Protein AF-A0A1Y3EEP0-F1 (afdb_monomer_lite)

Sequence (96 aa):
MEDALMMERTPTTVPVPAYNAAEPRLWFELLEVFFEYRNVVDESTKLYMAVSAMPDEAISEFRDILIAAVFLRNPFTTFRLLYLRRILRANKQRTQ

InterPro domains:
  IPR055469 Domain of unknown function DUF7041 [PF23055] (16-95)

pLDDT: mean 88.51, std 14.93, range [47.75, 98.25]

Structure (mmCIF, N/CA/C/O backbone):
data_AF-A0A1Y3EEP0-F1
#
_entry.id   AF-A0A1Y3EEP0-F1
#
loop_
_atom_site.group_PDB
_atom_site.id
_atom_site.type_symbol
_atom_site.label_atom_id
_atom_site.label_alt_id
_atom_site.label_comp_id
_atom_site.label_asym_id
_atom_site.label_entity_id
_atom_site.label_seq_id
_atom_site.pdbx_PDB_ins_code
_atom_site.Cartn_x
_atom_site.Cartn_y
_atom_site.Cartn_z
_atom_site.occupancy
_atom_site.B_iso_or_equiv
_atom_site.auth_seq_id
_atom_site.auth_comp_id
_atom_site.auth_asym_id
_atom_site.auth_atom_id
_atom_site.pdbx_PDB_model_num
ATOM 1 N N . MET A 1 1 ? 5.850 -28.078 -43.213 1.00 50.28 1 MET A N 1
ATOM 2 C CA . MET A 1 1 ? 7.045 -27.382 -42.713 1.00 50.28 1 MET A CA 1
ATOM 3 C C . MET A 1 1 ? 6.523 -26.098 -42.105 1.00 50.28 1 MET A C 1
ATOM 5 O O . MET A 1 1 ? 5.995 -25.292 -42.847 1.00 50.28 1 MET A O 1
ATOM 9 N N . GLU A 1 2 ? 6.495 -26.070 -40.772 1.00 52.38 2 GLU A N 1
ATOM 10 C CA . GLU A 1 2 ? 6.474 -24.877 -39.908 1.00 52.38 2 GLU A CA 1
ATOM 11 C C . GLU A 1 2 ? 5.426 -23.783 -40.181 1.00 52.38 2 GLU A C 1
ATOM 13 O O . GLU A 1 2 ? 5.767 -22.708 -40.633 1.00 52.38 2 GLU A O 1
ATOM 18 N N . ASP A 1 3 ? 4.168 -24.023 -39.801 1.00 47.75 3 ASP A N 1
ATOM 19 C CA . ASP A 1 3 ? 3.201 -22.940 -39.506 1.00 47.75 3 ASP A CA 1
ATOM 20 C C . ASP A 1 3 ? 2.294 -23.323 -38.316 1.00 47.75 3 ASP A C 1
ATOM 22 O O . ASP A 1 3 ? 1.122 -22.963 -38.212 1.00 47.75 3 ASP A O 1
ATOM 26 N N . ALA A 1 4 ? 2.834 -24.129 -37.397 1.00 53.75 4 ALA A N 1
ATOM 27 C CA . ALA A 1 4 ? 2.156 -24.517 -36.169 1.00 53.75 4 ALA A CA 1
ATOM 28 C C . ALA A 1 4 ? 2.651 -23.640 -35.011 1.00 53.75 4 ALA A C 1
ATOM 30 O O . ALA A 1 4 ? 3.812 -23.716 -34.620 1.00 53.75 4 ALA A O 1
ATOM 31 N N . LEU A 1 5 ? 1.726 -22.873 -34.432 1.00 53.66 5 LEU A N 1
ATOM 32 C CA . LEU A 1 5 ? 1.846 -22.205 -33.133 1.00 53.66 5 LEU A CA 1
ATOM 33 C C . LEU A 1 5 ? 2.883 -21.071 -33.028 1.00 53.66 5 LEU A C 1
ATOM 35 O O . LEU A 1 5 ? 3.692 -21.032 -32.103 1.00 53.66 5 LEU A O 1
ATOM 39 N N . MET A 1 6 ? 2.700 -20.008 -33.807 1.00 57.16 6 MET A N 1
ATOM 40 C CA . MET A 1 6 ? 2.804 -18.684 -33.185 1.00 57.16 6 MET A CA 1
ATOM 41 C C . MET A 1 6 ? 1.490 -18.434 -32.434 1.00 57.16 6 MET A C 1
ATOM 43 O O . MET A 1 6 ? 0.636 -17.672 -32.874 1.00 57.16 6 MET A O 1
ATOM 47 N N . MET A 1 7 ? 1.283 -19.138 -31.311 1.00 58.75 7 MET A N 1
ATOM 48 C CA . MET A 1 7 ? 0.381 -18.621 -30.284 1.00 58.75 7 MET A CA 1
ATOM 49 C C . MET A 1 7 ? 1.006 -17.296 -29.866 1.00 58.75 7 MET A C 1
ATOM 51 O O . MET A 1 7 ? 1.969 -17.286 -29.096 1.00 58.75 7 MET A O 1
ATOM 55 N N . GLU A 1 8 ? 0.505 -16.191 -30.417 1.00 50.84 8 GLU A N 1
ATOM 56 C CA . GLU A 1 8 ? 0.702 -14.881 -29.825 1.00 50.84 8 GLU A CA 1
ATOM 57 C C . GLU A 1 8 ? 0.304 -15.030 -28.359 1.00 50.84 8 GLU A C 1
ATOM 59 O O . GLU A 1 8 ? -0.873 -15.144 -28.015 1.00 50.84 8 GLU A O 1
ATOM 64 N N . ARG A 1 9 ? 1.299 -15.125 -27.474 1.00 56.09 9 ARG A N 1
ATOM 65 C CA . ARG A 1 9 ? 1.067 -14.959 -26.050 1.00 56.09 9 ARG A CA 1
ATOM 66 C C . ARG A 1 9 ? 0.684 -13.499 -25.907 1.00 56.09 9 ARG A C 1
ATOM 68 O O . ARG A 1 9 ? 1.557 -12.661 -25.698 1.00 56.09 9 ARG A O 1
ATOM 75 N N . THR A 1 10 ? -0.601 -13.184 -26.065 1.00 54.22 10 THR A N 1
ATOM 76 C CA . THR A 1 10 ? -1.145 -11.919 -25.583 1.00 54.22 10 THR A CA 1
ATOM 77 C C . THR A 1 10 ? -0.620 -11.777 -24.162 1.00 54.22 10 THR A C 1
ATOM 79 O O . THR A 1 10 ? -0.862 -12.696 -23.369 1.00 54.22 10 THR A O 1
ATOM 82 N N . PRO A 1 11 ? 0.169 -10.736 -23.841 1.00 59.09 11 PRO A N 1
ATOM 83 C CA . PRO A 1 11 ? 0.700 -10.580 -22.502 1.00 59.09 11 PRO A CA 1
ATOM 84 C C . PRO A 1 11 ? -0.491 -10.594 -21.556 1.00 59.09 11 PRO A C 1
ATOM 86 O O . PRO A 1 11 ? -1.309 -9.679 -21.597 1.00 59.09 11 PRO A O 1
ATOM 89 N N . THR A 1 12 ? -0.650 -11.657 -20.767 1.00 59.84 12 THR A N 1
ATOM 90 C CA . THR A 1 12 ? -1.724 -11.712 -19.784 1.00 59.84 12 THR A CA 1
ATOM 91 C C . THR A 1 12 ? -1.427 -10.603 -18.790 1.00 59.84 12 THR A C 1
ATOM 93 O O . THR A 1 12 ? -0.508 -10.703 -17.974 1.00 59.84 12 THR A O 1
ATOM 96 N N . THR A 1 13 ? -2.133 -9.484 -18.915 1.00 74.94 13 THR A N 1
ATOM 97 C CA . THR A 1 13 ? -2.005 -8.355 -18.007 1.00 74.94 13 THR A CA 1
ATOM 98 C C . THR A 1 13 ? -2.587 -8.793 -16.677 1.00 74.94 13 THR A C 1
ATOM 100 O O . THR A 1 13 ? -3.794 -8.754 -16.467 1.00 74.94 13 THR A O 1
ATOM 103 N N . VAL A 1 14 ? -1.722 -9.267 -15.783 1.00 83.38 14 VAL A N 1
ATOM 104 C CA . VAL A 1 14 ? -2.098 -9.506 -14.391 1.00 83.38 14 VAL A CA 1
ATOM 105 C C . VAL A 1 14 ? -2.497 -8.150 -13.798 1.00 83.38 14 VAL A C 1
ATOM 107 O O . VAL A 1 14 ? -1.682 -7.223 -13.852 1.00 83.38 14 VAL A O 1
ATOM 110 N N . PRO A 1 15 ? -3.738 -7.983 -13.309 1.00 91.62 15 PRO A N 1
ATOM 111 C CA . PRO A 1 15 ? -4.165 -6.741 -12.681 1.00 91.62 15 PRO A CA 1
ATOM 112 C C . PRO A 1 15 ? -3.521 -6.588 -11.300 1.00 91.62 15 PRO A C 1
ATOM 114 O O . PRO A 1 15 ? -3.083 -7.567 -10.693 1.00 91.62 15 PRO A O 1
ATOM 117 N N . VAL A 1 16 ? -3.498 -5.358 -10.782 1.00 95.50 16 VAL A N 1
ATOM 118 C CA . VAL A 1 16 ? -3.107 -5.115 -9.388 1.00 95.50 16 VAL A CA 1
ATOM 119 C C . VAL A 1 16 ? -4.093 -5.853 -8.464 1.00 95.50 16 VAL A C 1
ATOM 121 O O . VAL A 1 16 ? -5.303 -5.747 -8.678 1.00 95.50 16 VAL A O 1
ATOM 124 N N . PRO A 1 17 ? -3.616 -6.598 -7.450 1.00 97.00 17 PRO A N 1
ATOM 125 C CA . PRO A 1 17 ? -4.472 -7.242 -6.459 1.00 97.00 17 PRO A CA 1
ATOM 126 C C . PRO A 1 17 ? -5.469 -6.271 -5.813 1.00 97.00 17 PRO A C 1
ATOM 128 O O . PRO A 1 17 ? -5.080 -5.263 -5.220 1.00 97.00 17 PRO A O 1
ATOM 131 N N . ALA A 1 18 ? -6.757 -6.605 -5.902 1.00 96.62 18 ALA A N 1
ATOM 132 C CA . ALA A 1 18 ? -7.833 -5.807 -5.325 1.00 96.62 18 ALA A CA 1
ATOM 133 C C . ALA A 1 18 ? -7.695 -5.698 -3.800 1.00 96.62 18 ALA A C 1
ATOM 135 O O . ALA A 1 18 ? -7.348 -6.672 -3.125 1.00 96.62 18 ALA A O 1
ATOM 136 N N . TYR A 1 19 ? -7.987 -4.514 -3.260 1.00 97.38 19 TYR A N 1
ATOM 137 C CA . TYR A 1 19 ? -7.927 -4.260 -1.827 1.00 97.38 19 TYR A CA 1
ATOM 138 C C . TYR A 1 19 ? -8.903 -5.142 -1.036 1.00 97.38 19 TYR A C 1
ATOM 140 O O . TYR A 1 19 ? -10.080 -5.253 -1.373 1.00 97.38 19 TYR A O 1
ATOM 148 N N . ASN A 1 20 ? -8.409 -5.743 0.052 1.00 95.19 20 ASN A N 1
ATOM 149 C CA . ASN A 1 20 ? -9.201 -6.564 0.965 1.00 95.19 20 ASN A CA 1
ATOM 150 C C . ASN A 1 20 ? -9.006 -6.097 2.417 1.00 95.19 20 ASN A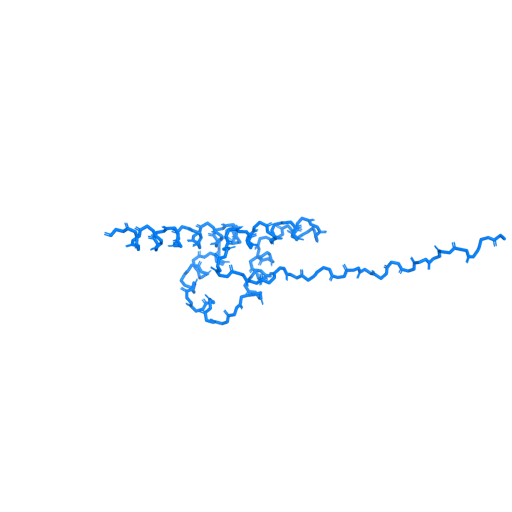 C 1
ATOM 152 O O . ASN A 1 20 ? -8.030 -6.456 3.078 1.00 95.19 20 ASN A O 1
ATOM 156 N N . ALA A 1 21 ? -9.968 -5.321 2.924 1.00 93.19 21 ALA A N 1
ATOM 157 C CA . ALA A 1 21 ? -9.974 -4.829 4.302 1.00 93.19 21 ALA A CA 1
ATOM 158 C C . ALA A 1 21 ? -10.168 -5.937 5.356 1.00 93.19 21 ALA A C 1
ATOM 160 O O . ALA A 1 21 ? -9.753 -5.766 6.503 1.00 93.19 21 ALA A O 1
ATOM 161 N N . ALA A 1 22 ? -10.793 -7.062 4.990 1.00 93.25 22 ALA A N 1
ATOM 162 C CA . ALA A 1 22 ? -11.031 -8.176 5.907 1.00 93.25 22 ALA A CA 1
ATOM 163 C C . ALA A 1 22 ? -9.750 -8.982 6.168 1.00 93.25 22 ALA A C 1
ATOM 165 O O . ALA A 1 22 ? -9.517 -9.420 7.294 1.00 93.25 22 ALA A O 1
ATOM 166 N N . GLU A 1 23 ? -8.877 -9.103 5.161 1.00 95.25 23 GLU A N 1
ATOM 167 C CA . GLU A 1 23 ? -7.580 -9.780 5.287 1.00 95.25 23 GLU A CA 1
ATOM 168 C C . GLU A 1 23 ? -6.407 -8.928 4.773 1.00 95.25 23 GLU A C 1
ATOM 170 O O . GLU A 1 23 ? -5.743 -9.280 3.793 1.00 95.25 23 GLU A O 1
ATOM 175 N N . PRO A 1 24 ? -6.059 -7.819 5.452 1.00 94.88 24 PRO A N 1
ATOM 176 C CA . PRO A 1 24 ? -5.091 -6.878 4.897 1.00 94.88 24 PRO A CA 1
ATOM 177 C C . PRO A 1 24 ? -3.672 -7.438 4.817 1.00 94.88 24 PRO A C 1
ATOM 179 O O . PRO A 1 24 ? -2.904 -7.058 3.941 1.00 94.88 24 PRO A O 1
ATOM 182 N N . ARG A 1 25 ? -3.318 -8.374 5.710 1.00 95.81 25 ARG A N 1
ATOM 183 C CA . ARG A 1 25 ? -2.038 -9.096 5.640 1.00 95.81 25 ARG A CA 1
ATOM 184 C C . ARG A 1 25 ? -1.922 -9.874 4.333 1.00 95.81 25 ARG A C 1
ATOM 186 O O . ARG A 1 25 ? -0.927 -9.709 3.642 1.00 95.81 25 ARG A O 1
ATOM 193 N N . LEU A 1 26 ? -2.947 -10.662 3.996 1.00 96.69 26 LEU A N 1
ATOM 194 C CA . LEU A 1 26 ? -2.984 -11.435 2.757 1.00 96.69 26 LEU A CA 1
ATOM 195 C C . LEU A 1 26 ? -2.909 -10.513 1.539 1.00 96.69 26 LEU A C 1
ATOM 197 O O . LEU A 1 26 ? -2.125 -10.772 0.632 1.00 96.69 26 LEU A O 1
ATOM 201 N N . TRP A 1 27 ? -3.666 -9.413 1.545 1.00 97.75 27 TRP A N 1
ATOM 202 C CA . TRP A 1 27 ? -3.626 -8.431 0.462 1.00 97.75 27 TRP A CA 1
ATOM 203 C C . TRP A 1 27 ? -2.210 -7.888 0.210 1.00 97.75 27 TRP A C 1
ATOM 205 O O . TRP A 1 27 ? -1.770 -7.850 -0.938 1.00 97.75 27 TRP A O 1
ATOM 215 N N . PHE A 1 28 ? -1.458 -7.549 1.262 1.00 98.00 28 PHE A N 1
ATOM 216 C CA . PHE A 1 28 ? -0.067 -7.119 1.094 1.00 98.00 28 PHE A CA 1
ATOM 217 C C . PHE A 1 28 ? 0.856 -8.220 0.563 1.00 98.00 28 PHE A C 1
ATOM 219 O O . PHE A 1 28 ? 1.745 -7.904 -0.223 1.00 98.00 28 PHE A O 1
ATOM 226 N N . GLU A 1 29 ? 0.668 -9.488 0.943 1.00 97.94 29 GLU A N 1
ATOM 227 C CA . GLU A 1 29 ? 1.470 -10.575 0.356 1.00 97.94 29 GLU A CA 1
ATOM 228 C C . GLU A 1 29 ? 1.172 -10.747 -1.140 1.00 97.94 29 GLU A C 1
ATOM 230 O O . GLU A 1 29 ? 2.090 -10.925 -1.939 1.00 97.94 29 GLU A O 1
ATOM 235 N N . LEU A 1 30 ? -0.099 -10.634 -1.543 1.00 97.88 30 LEU A N 1
ATOM 236 C CA . LEU A 1 30 ? -0.486 -10.692 -2.955 1.00 97.88 30 LEU A CA 1
ATOM 237 C C . LEU A 1 30 ? 0.127 -9.541 -3.761 1.00 97.88 30 LEU A C 1
ATOM 239 O O . LEU A 1 30 ? 0.541 -9.751 -4.902 1.00 97.88 30 LEU A O 1
ATOM 243 N N . LEU A 1 31 ? 0.220 -8.344 -3.173 1.00 98.19 31 LEU A N 1
ATOM 244 C CA . LEU A 1 31 ? 0.904 -7.207 -3.790 1.00 98.19 31 LEU A CA 1
ATOM 245 C C . LEU A 1 31 ? 2.394 -7.482 -4.017 1.00 98.19 31 LEU A C 1
ATOM 247 O O . LEU A 1 31 ? 2.887 -7.193 -5.101 1.00 98.19 31 LEU A O 1
ATOM 251 N N . GLU A 1 32 ? 3.106 -8.074 -3.055 1.00 97.88 32 GLU A N 1
ATOM 252 C CA . GLU A 1 32 ? 4.527 -8.412 -3.247 1.00 97.88 32 GLU A CA 1
ATOM 253 C C . GLU A 1 32 ? 4.722 -9.447 -4.356 1.00 97.88 32 GLU A C 1
ATOM 255 O O . GLU A 1 32 ? 5.586 -9.267 -5.211 1.00 97.88 32 GLU A O 1
ATOM 260 N N . VAL A 1 33 ? 3.881 -10.488 -4.401 1.00 97.00 33 VAL A N 1
ATOM 261 C CA . VAL A 1 33 ? 3.902 -11.474 -5.496 1.00 97.00 33 VAL A CA 1
ATOM 262 C C . VAL A 1 33 ? 3.658 -10.793 -6.845 1.00 97.00 33 VAL A C 1
ATOM 264 O O . VAL A 1 33 ? 4.341 -11.089 -7.826 1.00 97.00 33 VAL A O 1
ATOM 267 N N . PHE A 1 34 ? 2.710 -9.856 -6.900 1.00 96.75 34 PHE A N 1
ATOM 268 C CA . PHE A 1 34 ? 2.439 -9.065 -8.096 1.00 96.75 34 PHE A CA 1
ATOM 269 C C . PHE A 1 34 ? 3.637 -8.192 -8.497 1.00 96.75 34 PHE A C 1
ATOM 271 O O . PHE A 1 34 ? 4.001 -8.165 -9.673 1.00 96.75 3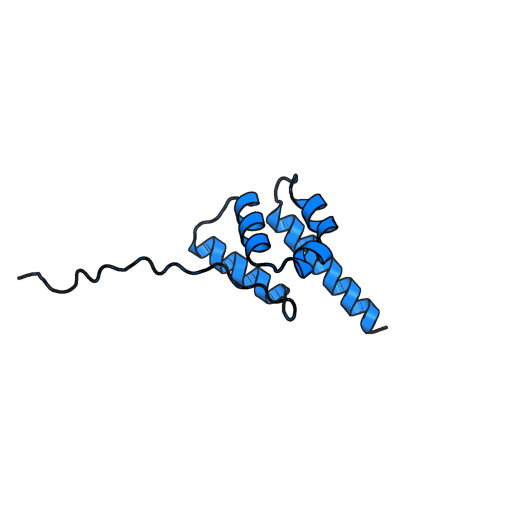4 PHE A O 1
ATOM 278 N N . PHE A 1 35 ? 4.269 -7.500 -7.548 1.00 96.81 35 PHE A N 1
ATOM 279 C CA . PHE A 1 35 ? 5.429 -6.659 -7.828 1.00 96.81 35 PHE A CA 1
ATOM 280 C C . PHE A 1 35 ? 6.616 -7.475 -8.321 1.00 96.81 35 PHE A C 1
ATOM 282 O O . PHE A 1 35 ? 7.245 -7.068 -9.295 1.00 96.81 35 PHE A O 1
ATOM 289 N N . GLU A 1 36 ? 6.868 -8.637 -7.724 1.00 96.44 36 GLU A N 1
ATOM 290 C CA . GLU A 1 36 ? 7.908 -9.563 -8.172 1.00 96.44 36 GLU A CA 1
ATOM 291 C C . GLU A 1 36 ? 7.632 -10.032 -9.607 1.00 96.44 36 GLU A C 1
ATOM 293 O O . GLU A 1 36 ? 8.476 -9.898 -10.492 1.00 96.44 36 GLU A O 1
ATOM 298 N N . TYR A 1 37 ? 6.402 -10.479 -9.880 1.00 94.56 37 TYR A N 1
ATOM 299 C CA . TYR A 1 37 ? 5.989 -10.921 -11.214 1.00 94.56 37 TYR A CA 1
ATOM 300 C C . TYR A 1 37 ? 6.122 -9.821 -12.281 1.00 94.56 37 TYR A C 1
ATOM 302 O O . TYR A 1 37 ? 6.464 -10.096 -13.432 1.00 94.56 37 TYR A O 1
ATOM 310 N N . ARG A 1 38 ? 5.842 -8.565 -11.916 1.00 93.38 38 ARG A N 1
ATOM 311 C CA . ARG A 1 38 ? 5.912 -7.400 -12.814 1.00 93.38 38 ARG A CA 1
ATOM 312 C C . ARG A 1 38 ? 7.271 -6.694 -12.795 1.00 93.38 38 ARG A C 1
ATOM 314 O O . ARG A 1 38 ? 7.416 -5.694 -13.498 1.00 93.38 38 ARG A O 1
ATOM 321 N N . ASN A 1 39 ? 8.238 -7.189 -12.019 1.00 95.62 39 ASN A N 1
ATOM 322 C CA . ASN A 1 39 ? 9.533 -6.553 -11.767 1.00 95.62 39 ASN A CA 1
ATOM 323 C C . ASN A 1 39 ? 9.411 -5.076 -11.322 1.00 95.62 39 ASN A C 1
ATOM 325 O O . ASN A 1 39 ? 10.155 -4.197 -11.763 1.00 95.62 39 ASN A O 1
ATOM 329 N N . VAL A 1 40 ? 8.429 -4.782 -10.467 1.00 96.69 40 VAL A N 1
ATOM 330 C CA . VAL A 1 40 ? 8.222 -3.449 -9.887 1.00 96.69 40 VAL A CA 1
ATOM 331 C C . VAL A 1 40 ? 9.097 -3.328 -8.645 1.00 96.69 40 VAL A C 1
ATOM 333 O O . VAL A 1 40 ? 8.722 -3.755 -7.556 1.00 96.69 40 VAL A O 1
ATOM 336 N N . VAL A 1 41 ? 10.281 -2.747 -8.816 1.00 96.56 41 VAL A N 1
ATOM 337 C CA . VAL A 1 41 ? 11.269 -2.592 -7.733 1.00 96.56 41 VAL A CA 1
ATOM 338 C C . VAL A 1 41 ? 11.128 -1.249 -7.013 1.00 96.56 41 VAL A C 1
ATOM 340 O O . VAL A 1 41 ? 11.380 -1.162 -5.814 1.00 96.56 41 VAL A O 1
ATOM 343 N N . ASP A 1 42 ? 10.717 -0.201 -7.728 1.00 97.19 42 ASP A N 1
ATOM 344 C CA . ASP A 1 42 ? 10.612 1.149 -7.176 1.00 97.19 42 ASP A CA 1
ATOM 345 C C . ASP A 1 42 ? 9.504 1.250 -6.115 1.00 97.19 42 ASP A C 1
ATOM 347 O O . ASP A 1 42 ? 8.323 1.033 -6.388 1.00 97.19 42 ASP A O 1
ATOM 351 N N . GLU A 1 43 ? 9.888 1.624 -4.896 1.00 97.88 43 GLU A N 1
ATOM 352 C CA . GLU A 1 43 ? 8.981 1.690 -3.749 1.00 97.88 43 GLU A CA 1
ATOM 353 C C . GLU A 1 43 ? 7.868 2.732 -3.924 1.00 97.88 43 GLU A C 1
ATOM 355 O O . GLU A 1 43 ? 6.762 2.533 -3.418 1.00 97.88 43 GLU A O 1
ATOM 360 N N . SER A 1 44 ? 8.131 3.838 -4.628 1.00 97.38 44 SER A N 1
ATOM 361 C CA . SER A 1 44 ? 7.115 4.874 -4.872 1.00 97.38 44 SER A CA 1
ATOM 362 C C . SER A 1 44 ? 6.032 4.348 -5.811 1.00 97.38 44 SER A C 1
ATOM 364 O O . SER A 1 44 ? 4.840 4.530 -5.565 1.00 97.38 44 SER A O 1
ATOM 366 N N . THR A 1 45 ? 6.447 3.616 -6.843 1.00 97.38 45 THR A N 1
ATOM 367 C CA . THR A 1 45 ? 5.567 2.923 -7.784 1.00 97.38 45 THR A CA 1
ATOM 368 C C . THR A 1 45 ? 4.760 1.836 -7.081 1.00 97.38 45 THR A C 1
ATOM 370 O O . THR A 1 45 ? 3.543 1.773 -7.266 1.00 97.38 45 THR A O 1
ATOM 373 N N . LYS A 1 46 ? 5.397 1.029 -6.218 1.00 98.25 46 LYS A N 1
ATOM 374 C CA . LYS A 1 46 ? 4.691 0.045 -5.381 1.00 98.25 46 LYS A CA 1
ATOM 375 C C . LYS A 1 46 ? 3.611 0.707 -4.523 1.00 98.25 46 LYS A C 1
ATOM 377 O O . LYS A 1 46 ? 2.477 0.230 -4.491 1.00 98.25 46 LYS A O 1
ATOM 382 N N . LEU A 1 47 ? 3.937 1.823 -3.860 1.00 98.12 47 LEU A N 1
ATOM 383 C CA . LEU A 1 47 ? 2.977 2.552 -3.029 1.00 98.12 47 LEU A CA 1
ATOM 384 C C . LEU A 1 47 ? 1.810 3.074 -3.868 1.00 98.12 47 LEU A C 1
ATOM 386 O O . LEU A 1 47 ? 0.659 2.869 -3.491 1.00 98.12 47 LEU A O 1
ATOM 390 N N . TYR A 1 48 ? 2.096 3.708 -5.005 1.00 97.19 48 TYR A N 1
ATOM 391 C CA . TYR A 1 48 ? 1.065 4.224 -5.902 1.00 97.19 48 TYR A CA 1
ATOM 392 C C . TYR A 1 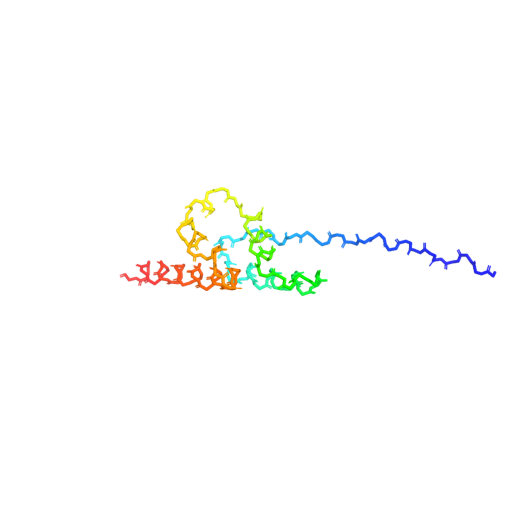48 ? 0.109 3.120 -6.373 1.00 97.19 48 TYR A C 1
ATOM 394 O O . TYR A 1 48 ? -1.104 3.295 -6.297 1.00 97.19 48 TYR A O 1
ATOM 402 N N . MET A 1 49 ? 0.642 1.970 -6.797 1.00 97.56 49 MET A N 1
ATOM 403 C CA . MET A 1 49 ? -0.165 0.821 -7.225 1.00 97.56 49 MET A CA 1
ATOM 404 C C . MET A 1 49 ? -1.005 0.237 -6.084 1.00 97.56 49 MET A C 1
ATOM 406 O O . MET A 1 49 ? -2.160 -0.118 -6.292 1.00 97.56 49 MET A O 1
ATOM 410 N N . ALA A 1 50 ? -0.454 0.144 -4.873 1.00 97.56 50 ALA A N 1
ATOM 411 C CA . ALA A 1 50 ? -1.214 -0.329 -3.722 1.00 97.56 50 ALA A CA 1
ATOM 412 C C . ALA A 1 50 ? -2.371 0.625 -3.384 1.00 97.56 50 ALA A C 1
ATOM 414 O O . ALA A 1 50 ? -3.495 0.175 -3.177 1.00 97.56 50 ALA A O 1
ATOM 415 N N . VAL A 1 51 ? -2.113 1.937 -3.374 1.00 96.56 51 VAL A N 1
ATOM 416 C CA . VAL A 1 51 ? -3.124 2.964 -3.080 1.00 96.56 51 VAL A CA 1
ATOM 417 C C . VAL A 1 51 ? -4.186 3.042 -4.176 1.00 96.56 51 VAL A C 1
ATOM 419 O O . VAL A 1 51 ? -5.355 3.207 -3.853 1.00 96.56 51 VAL A O 1
ATOM 422 N N . SER A 1 52 ? -3.830 2.869 -5.453 1.00 96.06 52 SER A N 1
ATOM 423 C CA . SER A 1 52 ? -4.809 2.897 -6.551 1.00 96.06 52 SER A CA 1
ATOM 424 C C . SER A 1 52 ? -5.791 1.722 -6.532 1.00 96.06 52 SER A C 1
ATOM 426 O O . SER A 1 52 ? -6.855 1.808 -7.142 1.00 96.06 52 SER A O 1
ATOM 428 N N . ALA A 1 53 ? -5.458 0.639 -5.824 1.00 96.31 53 ALA A N 1
ATOM 429 C CA . ALA A 1 53 ? -6.360 -0.483 -5.587 1.00 96.31 53 ALA A CA 1
ATOM 430 C C . ALA A 1 53 ? -7.294 -0.270 -4.379 1.00 96.31 53 ALA A C 1
ATOM 432 O O . ALA A 1 53 ? -8.203 -1.078 -4.175 1.00 96.31 53 ALA A O 1
ATOM 433 N N . MET A 1 54 ? -7.070 0.769 -3.564 1.00 96.94 54 MET A N 1
ATOM 434 C CA . MET A 1 54 ? -7.871 1.074 -2.376 1.00 96.94 54 MET A CA 1
ATOM 435 C C . MET A 1 54 ? -9.062 1.982 -2.723 1.00 96.94 54 MET A C 1
ATOM 437 O O . MET A 1 54 ? -8.904 2.913 -3.508 1.00 96.94 54 MET A O 1
ATOM 441 N N . PRO A 1 55 ? -10.241 1.769 -2.110 1.00 96.81 55 PRO A N 1
ATOM 442 C CA . PRO A 1 55 ? -11.357 2.703 -2.212 1.00 96.81 55 PRO A CA 1
ATOM 443 C C . PRO A 1 55 ? -11.084 3.986 -1.408 1.00 96.81 55 PRO A C 1
ATOM 445 O O . PRO A 1 55 ? -10.318 3.972 -0.436 1.00 96.81 55 PRO A O 1
ATOM 448 N N . ASP A 1 56 ? -11.744 5.086 -1.778 1.00 96.00 56 ASP A N 1
ATOM 449 C CA . ASP A 1 56 ? -11.540 6.413 -1.178 1.00 96.00 56 ASP A CA 1
ATOM 450 C C . ASP A 1 56 ? -11.761 6.416 0.341 1.00 96.00 56 ASP A C 1
ATOM 452 O O . ASP A 1 56 ? -11.027 7.082 1.079 1.00 96.00 56 ASP A O 1
ATOM 456 N N . GLU A 1 57 ? -12.720 5.632 0.840 1.00 95.56 57 GLU A N 1
ATOM 457 C CA . GLU A 1 57 ? -12.995 5.506 2.273 1.00 95.56 57 GLU A CA 1
ATOM 458 C C . GLU A 1 57 ? -11.792 4.927 3.027 1.00 95.56 57 GLU A C 1
ATOM 460 O O . GLU A 1 57 ? -11.430 5.421 4.098 1.00 95.56 57 GLU A O 1
ATOM 465 N N . ALA A 1 58 ? -11.123 3.926 2.445 1.00 94.38 58 ALA A N 1
ATOM 466 C CA . ALA A 1 58 ? -9.922 3.337 3.027 1.00 94.38 58 ALA A CA 1
ATOM 467 C C . ALA A 1 58 ? -8.737 4.308 2.935 1.00 94.38 58 ALA A C 1
ATOM 469 O O . ALA A 1 58 ? -7.986 4.466 3.897 1.00 94.38 58 ALA A O 1
ATOM 470 N N . ILE A 1 59 ? -8.572 5.015 1.815 1.00 95.69 59 ILE A N 1
ATOM 471 C CA . ILE A 1 59 ? -7.525 6.043 1.696 1.00 95.69 59 ILE A CA 1
ATOM 472 C C . ILE A 1 59 ? -7.721 7.126 2.764 1.00 95.69 59 ILE A C 1
ATOM 474 O O . ILE A 1 59 ? -6.757 7.530 3.415 1.00 95.69 59 ILE A O 1
ATOM 478 N N . SER A 1 60 ? -8.964 7.558 2.986 1.00 96.19 60 SER A N 1
ATOM 479 C CA . SER A 1 60 ? -9.315 8.534 4.019 1.00 96.19 60 SER A CA 1
ATOM 480 C C . SER A 1 60 ? -8.983 8.023 5.426 1.00 96.19 60 SER A C 1
ATOM 482 O O . SER A 1 60 ? -8.357 8.742 6.210 1.00 96.19 60 SER A O 1
ATOM 484 N N . GLU A 1 61 ? -9.310 6.762 5.734 1.00 94.31 61 GLU A N 1
ATOM 485 C CA . GLU A 1 61 ? -9.019 6.141 7.034 1.00 94.31 61 GLU A CA 1
ATOM 486 C C . GLU A 1 61 ? -7.514 6.106 7.356 1.00 94.31 61 GLU A C 1
ATOM 488 O O . GLU A 1 61 ? -7.120 6.353 8.503 1.00 94.31 61 GLU A O 1
ATOM 493 N N . PHE A 1 62 ? -6.677 5.815 6.355 1.00 94.75 62 PHE A N 1
ATOM 494 C CA . PHE A 1 62 ? -5.224 5.645 6.498 1.00 94.75 62 PHE A CA 1
ATOM 495 C C . PHE A 1 62 ? -4.412 6.845 5.975 1.00 94.75 62 PHE A C 1
ATOM 497 O O . PHE A 1 62 ? -3.198 6.735 5.769 1.00 94.75 62 PHE A O 1
ATOM 504 N N . ARG A 1 63 ? -5.058 8.001 5.773 1.00 95.88 63 ARG A N 1
ATOM 505 C CA . ARG A 1 63 ? -4.451 9.209 5.190 1.00 95.88 63 ARG A CA 1
ATOM 506 C C . ARG A 1 63 ? -3.219 9.686 5.955 1.00 95.88 63 ARG A C 1
ATOM 508 O O . ARG A 1 63 ? -2.229 10.080 5.344 1.00 95.88 63 ARG A O 1
ATOM 515 N N . ASP A 1 64 ? -3.278 9.665 7.281 1.00 96.19 64 ASP A N 1
ATOM 516 C CA . ASP A 1 64 ? -2.173 10.042 8.165 1.00 96.19 64 ASP A CA 1
ATOM 517 C C . ASP A 1 64 ? -0.931 9.172 7.920 1.00 96.19 64 ASP A C 1
ATOM 519 O O . ASP A 1 64 ? 0.180 9.686 7.780 1.00 96.19 64 ASP A O 1
ATOM 523 N N . ILE A 1 65 ? -1.134 7.860 7.789 1.00 95.62 65 ILE A N 1
ATOM 524 C CA . ILE A 1 65 ? -0.072 6.887 7.517 1.00 95.62 65 ILE A CA 1
ATOM 525 C C . ILE A 1 65 ? 0.488 7.063 6.101 1.00 95.62 65 ILE A C 1
ATOM 527 O O . ILE A 1 65 ? 1.703 6.990 5.914 1.00 95.62 65 ILE A O 1
ATOM 531 N N . LEU A 1 66 ? -0.372 7.331 5.115 1.00 95.50 66 LEU A N 1
ATOM 532 C CA . LEU A 1 66 ? 0.051 7.586 3.738 1.00 95.50 66 LEU A CA 1
ATOM 533 C C . LEU A 1 66 ? 0.935 8.840 3.639 1.00 95.50 66 LEU A C 1
ATOM 535 O O . LEU A 1 66 ? 2.018 8.785 3.056 1.00 95.50 66 LEU A O 1
ATOM 539 N N . ILE A 1 67 ? 0.516 9.945 4.264 1.00 95.56 67 ILE A N 1
ATOM 540 C CA . ILE A 1 67 ? 1.288 11.198 4.305 1.00 95.56 67 ILE A CA 1
ATOM 541 C C . ILE A 1 67 ? 2.633 10.989 5.009 1.00 95.56 67 ILE A C 1
ATOM 543 O O . ILE A 1 67 ? 3.651 11.506 4.551 1.00 95.56 67 ILE A O 1
ATOM 547 N N . ALA A 1 68 ? 2.661 10.211 6.094 1.00 93.56 68 ALA A N 1
ATOM 548 C CA . ALA A 1 68 ? 3.898 9.909 6.809 1.00 93.56 68 ALA A CA 1
ATOM 549 C C . ALA A 1 68 ? 4.883 9.061 5.983 1.00 93.56 68 ALA A C 1
ATOM 551 O O . ALA A 1 68 ? 6.091 9.148 6.198 1.00 93.56 68 ALA A O 1
ATOM 552 N N . ALA A 1 69 ? 4.387 8.236 5.057 1.00 94.62 69 ALA A N 1
ATOM 553 C CA . ALA A 1 69 ? 5.207 7.309 4.284 1.00 94.62 69 ALA A CA 1
ATOM 554 C C . ALA A 1 69 ? 5.742 7.896 2.966 1.00 94.62 69 ALA A C 1
ATOM 556 O O . ALA A 1 69 ? 6.864 7.573 2.581 1.00 94.62 69 ALA A O 1
ATOM 557 N N . VAL A 1 70 ? 4.971 8.747 2.278 1.00 92.81 70 VAL A N 1
ATOM 558 C CA . VAL A 1 70 ? 5.198 9.110 0.860 1.00 92.81 70 VAL A CA 1
ATOM 559 C C . VAL A 1 70 ? 6.541 9.799 0.565 1.00 92.81 70 VAL A C 1
ATOM 561 O O . VAL A 1 70 ? 7.050 9.682 -0.543 1.00 92.81 70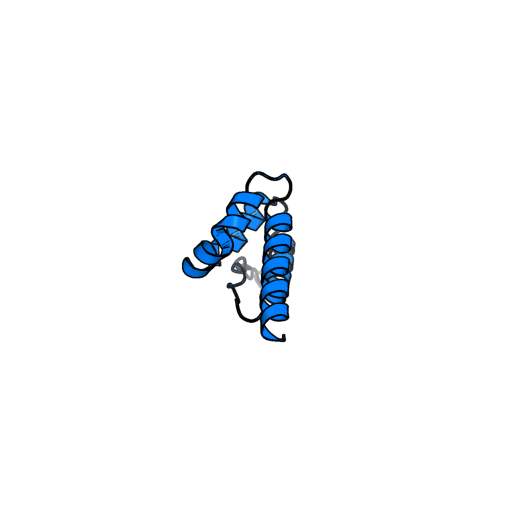 VAL A O 1
ATOM 564 N N . PHE A 1 71 ? 7.146 10.475 1.547 1.00 90.06 71 PHE A N 1
ATOM 565 C CA . PHE A 1 71 ? 8.430 11.178 1.384 1.00 90.06 71 PHE A CA 1
ATOM 566 C C . PHE A 1 71 ? 9.640 10.408 1.930 1.00 90.06 71 PHE A C 1
ATOM 568 O O . PHE A 1 71 ? 10.749 10.943 1.978 1.00 90.06 71 PHE A O 1
ATOM 575 N N . LEU A 1 72 ? 9.446 9.170 2.386 1.00 93.50 72 LEU A N 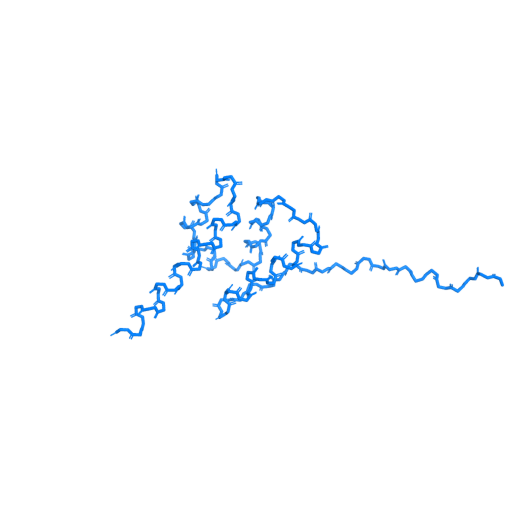1
ATOM 576 C CA . LEU A 1 72 ? 10.529 8.346 2.917 1.00 93.50 72 LEU A CA 1
ATOM 577 C C . LEU A 1 72 ? 11.270 7.609 1.800 1.00 93.50 72 LEU A C 1
ATOM 579 O O . LEU A 1 72 ? 10.834 7.565 0.657 1.00 93.50 72 LEU A O 1
ATOM 583 N N . ARG A 1 73 ? 12.410 7.000 2.140 1.00 92.19 73 ARG A N 1
ATOM 584 C CA . ARG A 1 73 ? 13.227 6.231 1.185 1.00 92.19 73 ARG A CA 1
ATOM 585 C C . ARG A 1 73 ? 12.540 4.941 0.714 1.00 92.19 73 ARG A C 1
ATOM 587 O O . ARG A 1 73 ? 12.810 4.469 -0.381 1.00 92.19 73 ARG A O 1
ATOM 594 N N . ASN A 1 74 ? 11.692 4.365 1.560 1.00 96.44 74 ASN A N 1
ATOM 595 C CA . ASN A 1 74 ? 10.969 3.110 1.352 1.00 96.44 74 ASN A CA 1
ATOM 596 C C . ASN A 1 74 ? 9.464 3.304 1.640 1.00 96.44 74 ASN A C 1
ATOM 598 O O . ASN A 1 74 ? 8.951 2.813 2.656 1.00 96.44 74 ASN A O 1
ATOM 602 N N . PRO A 1 75 ? 8.765 4.101 0.809 1.00 97.81 75 PRO A N 1
ATOM 603 C CA . PRO A 1 75 ? 7.397 4.540 1.062 1.00 97.81 75 PRO A CA 1
ATOM 604 C C . PRO A 1 75 ? 6.396 3.381 1.152 1.00 97.81 75 PRO A C 1
ATOM 606 O O . PRO A 1 75 ? 5.616 3.335 2.103 1.00 97.81 75 PRO A O 1
ATOM 609 N N . PHE A 1 76 ? 6.440 2.403 0.240 1.00 98.25 76 PHE A N 1
ATOM 610 C CA . PHE A 1 76 ? 5.540 1.245 0.288 1.00 98.25 76 PHE A CA 1
ATOM 611 C C . PHE A 1 76 ? 5.778 0.381 1.530 1.00 98.25 76 PHE A C 1
ATOM 613 O O . PHE A 1 76 ? 4.843 0.093 2.283 1.00 98.25 76 PHE A O 1
ATOM 620 N N . THR A 1 77 ? 7.037 0.031 1.794 1.00 97.81 77 THR A N 1
ATOM 621 C CA . THR A 1 77 ? 7.420 -0.758 2.970 1.00 97.81 77 THR A CA 1
ATOM 622 C C . THR A 1 77 ? 6.975 -0.073 4.263 1.00 97.81 77 THR A C 1
ATOM 624 O O . THR A 1 77 ? 6.416 -0.710 5.162 1.00 97.81 77 THR A O 1
ATOM 627 N N . THR A 1 78 ? 7.186 1.241 4.363 1.00 97.75 78 THR A N 1
ATOM 62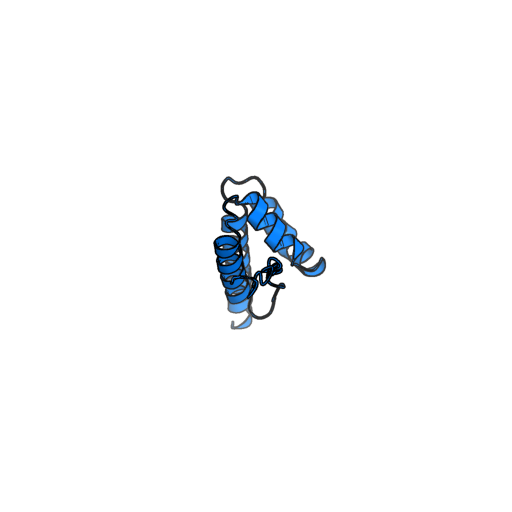8 C CA . THR A 1 78 ? 6.793 2.008 5.549 1.00 97.75 78 THR A CA 1
ATOM 629 C C . THR A 1 78 ? 5.278 2.073 5.699 1.00 97.75 78 THR A C 1
ATOM 631 O O . THR A 1 78 ? 4.770 1.827 6.797 1.00 97.75 78 THR A O 1
ATOM 634 N N . PHE A 1 79 ? 4.553 2.331 4.608 1.00 97.94 79 PHE A N 1
ATOM 635 C CA . PHE A 1 79 ? 3.093 2.315 4.596 1.00 97.94 79 PHE A CA 1
ATOM 636 C C . PHE A 1 79 ? 2.552 0.966 5.087 1.00 97.94 79 PHE A C 1
ATOM 638 O O . PHE A 1 79 ? 1.803 0.941 6.064 1.00 97.94 79 PHE A O 1
ATOM 645 N N . ARG A 1 80 ? 3.007 -0.157 4.509 1.00 97.69 80 ARG A N 1
ATOM 646 C CA . ARG A 1 80 ? 2.621 -1.524 4.914 1.00 97.69 80 ARG A CA 1
ATOM 647 C C . ARG A 1 80 ? 2.833 -1.759 6.411 1.00 97.69 80 ARG A C 1
ATOM 649 O O . ARG A 1 80 ? 1.935 -2.244 7.102 1.00 97.69 80 ARG A O 1
ATOM 656 N N . LEU A 1 81 ? 4.005 -1.397 6.935 1.00 97.06 81 LEU A N 1
ATOM 657 C CA . LEU A 1 81 ? 4.335 -1.583 8.352 1.00 97.06 81 LEU A CA 1
ATOM 658 C C . LEU A 1 81 ? 3.420 -0.776 9.279 1.00 97.06 81 LEU A C 1
ATOM 660 O O . LEU A 1 81 ? 2.919 -1.311 10.273 1.00 97.06 81 LEU A O 1
ATOM 664 N N . LEU A 1 82 ? 3.217 0.507 8.985 1.00 96.69 82 LEU A N 1
ATOM 665 C CA . LEU A 1 82 ? 2.380 1.390 9.799 1.00 96.69 82 LEU A CA 1
ATOM 666 C C . LEU A 1 82 ? 0.902 0.989 9.730 1.00 96.69 82 LEU A C 1
ATOM 668 O O . LEU A 1 82 ? 0.240 0.908 10.768 1.00 96.69 82 LEU A O 1
ATOM 672 N N . TYR A 1 83 ? 0.424 0.654 8.533 1.00 96.50 83 TYR A N 1
ATOM 673 C CA . TYR A 1 83 ? -0.923 0.161 8.274 1.00 96.50 83 TYR A CA 1
ATOM 674 C C . TYR A 1 83 ? -1.227 -1.091 9.110 1.00 96.50 83 TYR A C 1
ATOM 676 O O . TYR A 1 83 ? -2.163 -1.109 9.916 1.00 96.50 83 TYR A O 1
ATOM 684 N N . LEU A 1 84 ? -0.380 -2.123 9.006 1.00 95.88 84 LEU A N 1
ATOM 685 C CA . LEU A 1 84 ? -0.564 -3.373 9.748 1.00 95.88 84 LEU A CA 1
ATOM 686 C C . LEU A 1 84 ? -0.471 -3.160 11.263 1.00 95.88 84 LEU A C 1
ATOM 688 O O . LEU A 1 84 ? -1.252 -3.743 12.017 1.00 95.88 84 LEU A O 1
ATOM 692 N N . ARG A 1 85 ? 0.436 -2.293 11.733 1.00 95.12 85 ARG A N 1
ATOM 693 C CA . ARG A 1 85 ? 0.526 -1.942 13.160 1.00 95.12 85 ARG A CA 1
ATOM 694 C C . ARG A 1 85 ? -0.767 -1.319 13.682 1.00 95.12 85 ARG A C 1
ATOM 696 O O . ARG A 1 85 ? -1.175 -1.660 14.793 1.00 95.12 85 ARG A O 1
ATOM 703 N N . ARG A 1 86 ? -1.408 -0.431 12.917 1.00 94.44 86 ARG A N 1
ATOM 704 C CA . ARG A 1 86 ? -2.664 0.219 13.320 1.00 94.44 86 ARG A CA 1
ATOM 705 C C . ARG A 1 86 ? -3.797 -0.792 13.471 1.00 94.44 86 ARG A C 1
ATOM 707 O O . ARG A 1 86 ? -4.447 -0.805 14.514 1.00 94.44 86 ARG A O 1
ATOM 714 N N . ILE A 1 87 ? -3.970 -1.691 12.505 1.00 91.50 87 ILE A N 1
ATOM 715 C CA . ILE A 1 87 ? -5.032 -2.710 12.567 1.00 91.50 87 ILE A CA 1
ATOM 716 C C . ILE A 1 87 ? -4.822 -3.675 13.731 1.00 91.50 87 ILE A C 1
ATOM 718 O O . ILE A 1 87 ? -5.766 -3.993 14.449 1.00 91.50 87 ILE A O 1
ATOM 722 N N . LEU A 1 88 ? -3.584 -4.107 13.979 1.00 87.56 88 LEU A N 1
ATOM 723 C CA . LEU A 1 88 ? -3.298 -4.995 15.111 1.00 87.56 88 LEU A CA 1
ATOM 724 C C . LEU A 1 88 ? -3.611 -4.332 16.457 1.00 87.56 88 LEU A C 1
ATOM 726 O O . LEU A 1 88 ? -4.118 -4.995 17.361 1.00 87.56 88 LEU A O 1
ATOM 730 N N . ARG A 1 89 ? -3.342 -3.027 16.591 1.00 89.00 89 ARG A N 1
ATOM 731 C CA . ARG A 1 89 ? -3.711 -2.260 17.790 1.00 89.00 89 ARG A CA 1
ATOM 732 C C . ARG A 1 89 ? -5.226 -2.151 17.944 1.00 89.00 89 ARG A C 1
ATOM 734 O O . ARG A 1 89 ? -5.721 -2.409 19.036 1.00 89.00 89 ARG A O 1
ATOM 741 N N . ALA A 1 90 ? -5.944 -1.831 16.868 1.00 84.94 90 ALA A N 1
ATOM 742 C CA . ALA A 1 90 ? -7.403 -1.745 16.878 1.00 84.94 90 ALA A CA 1
ATOM 743 C C . ALA A 1 90 ? -8.053 -3.090 17.254 1.00 84.94 90 ALA A C 1
ATOM 745 O O . ALA A 1 90 ? -8.965 -3.131 18.074 1.00 84.94 90 ALA A O 1
ATOM 746 N N . ASN A 1 91 ? -7.536 -4.204 16.728 1.00 80.56 91 ASN A N 1
ATOM 747 C CA . ASN A 1 91 ? -8.034 -5.538 17.064 1.00 80.56 91 ASN A CA 1
ATOM 748 C C . ASN A 1 91 ? -7.757 -5.905 18.526 1.00 80.56 91 ASN A C 1
ATOM 750 O O . ASN A 1 91 ? -8.643 -6.429 19.189 1.00 80.56 91 ASN A O 1
ATOM 754 N N . LYS A 1 92 ? -6.575 -5.565 19.061 1.00 78.00 92 LYS A N 1
ATOM 755 C CA . LYS A 1 92 ? -6.254 -5.796 20.479 1.00 78.00 92 LYS A CA 1
ATOM 756 C C . LYS A 1 92 ? -7.197 -5.042 21.425 1.00 78.00 92 LYS A C 1
ATOM 758 O O . LYS A 1 92 ? -7.545 -5.581 22.466 1.00 78.00 92 LYS A O 1
ATOM 763 N N . GLN A 1 93 ? -7.606 -3.825 21.069 1.00 71.88 93 GLN A N 1
ATOM 764 C CA . GLN A 1 93 ? -8.542 -3.023 21.869 1.00 71.88 93 GLN A CA 1
ATOM 765 C C . GLN A 1 93 ? -9.978 -3.562 21.843 1.00 71.88 93 GLN A C 1
ATOM 767 O O . GLN A 1 93 ? -10.722 -3.312 22.777 1.00 71.88 93 GLN A O 1
ATOM 772 N N . ARG A 1 94 ? -10.373 -4.301 20.798 1.00 69.06 94 ARG A N 1
ATOM 773 C CA . ARG A 1 94 ? -11.709 -4.919 20.696 1.00 69.06 94 ARG A CA 1
ATOM 774 C C . ARG A 1 94 ? -11.849 -6.213 21.502 1.00 69.06 94 ARG A C 1
ATOM 776 O O . ARG A 1 94 ? -12.964 -6.678 21.699 1.00 69.06 94 ARG A O 1
ATOM 783 N N . THR A 1 95 ? -10.736 -6.823 21.906 1.00 62.94 95 THR A N 1
ATOM 784 C CA . THR A 1 95 ? -10.710 -8.062 22.705 1.00 62.94 95 THR A CA 1
ATOM 785 C C . THR A 1 95 ? -10.437 -7.797 24.196 1.00 62.94 95 THR A C 1
ATOM 787 O O . THR A 1 95 ? -10.238 -8.748 24.948 1.00 62.94 95 THR A O 1
ATOM 790 N N . GLN A 1 96 ? -10.391 -6.528 24.622 1.00 52.19 96 GLN A N 1
ATOM 791 C CA . GLN A 1 96 ? -10.288 -6.102 26.027 1.00 52.19 96 GLN A CA 1
ATOM 792 C C . GLN A 1 96 ? -11.625 -5.546 26.506 1.00 52.19 96 GLN A C 1
ATOM 794 O O . GLN A 1 96 ? -11.929 -5.766 27.696 1.00 52.19 96 GLN A O 1
#

Radius of gyration: 17.64 Å; chains: 1; bounding box: 26×39×69 Å

Organism: NCBI:txid6335

Foldseek 3Di:
DDPPDPPVPPPPPDAQQADDPPCNVVSVVSLVVVCVVVVPPQQLVSLVSSVVNDDPVVCVVLVVQQVVQNPDRRSNVSSSVVVVVVVVVVVVVVVD

Secondary structure (DSSP, 8-state):
---S---------PPPPPP-SSSHHHHHHHHHHHHHHTT---HHHHHHHHHHTS-HHHHHHTHHHHHHHTTSSSHHHHHHHHHHHHHHHHHHHHT-